Protein AF-A0A1F5L1A7-F1 (afdb_monomer_lite)

pLDDT: mean 84.88, std 7.76, range [47.72, 94.19]

Secondary structure (DSSP, 8-state):
--HHHHHHHHHHHHHHHHSTHHHHHHTS-TTTHHHHHHHHHHHHHHHHHHHHHHHHHHHHHHHHHHHTTS---GGGGGGGSHHHHHHHHHHHTT----HHHHHHHHHHHHHHHHHHHHHHHHHH-

Organism: Penicillium arizonense (NCBI:txid1835702)

Structure (mmCIF, N/CA/C/O backbone):
data_AF-A0A1F5L1A7-F1
#
_entry.id   AF-A0A1F5L1A7-F1
#
loop_
_atom_site.group_PDB
_atom_site.id
_atom_site.type_symbol
_atom_site.label_atom_id
_atom_site.label_alt_id
_atom_site.label_comp_id
_atom_site.label_asym_id
_atom_site.label_entity_id
_atom_site.label_seq_id
_atom_site.pdbx_PDB_ins_code
_atom_site.Cartn_x
_atom_site.Cartn_y
_atom_site.Cartn_z
_atom_site.occupancy
_atom_site.B_iso_or_equiv
_atom_site.auth_seq_id
_atom_site.auth_comp_id
_atom_site.auth_asym_id
_atom_site.auth_atom_id
_atom_site.pdbx_PDB_model_num
ATOM 1 N N . MET A 1 1 ? 9.940 8.010 12.421 1.00 54.47 1 MET A N 1
ATOM 2 C CA . MET A 1 1 ? 10.641 7.885 11.127 1.00 54.47 1 MET A CA 1
ATOM 3 C C . MET A 1 1 ? 11.116 9.277 10.738 1.00 54.47 1 MET A C 1
ATOM 5 O O . MET A 1 1 ? 10.286 10.165 10.615 1.00 54.47 1 MET A O 1
ATOM 9 N N . THR A 1 2 ? 12.425 9.519 10.698 1.00 72.69 2 THR A N 1
ATOM 10 C CA . THR A 1 2 ? 12.991 10.865 10.492 1.00 72.69 2 THR A CA 1
ATOM 11 C C . THR A 1 2 ? 12.812 11.287 9.032 1.00 72.69 2 THR A C 1
ATOM 13 O O . THR A 1 2 ? 13.018 10.459 8.145 1.00 72.69 2 THR A O 1
ATOM 16 N N . ALA A 1 3 ? 12.462 12.552 8.772 1.00 75.62 3 ALA A N 1
ATOM 17 C CA . ALA A 1 3 ? 12.205 13.082 7.423 1.00 75.62 3 ALA A CA 1
ATOM 18 C C . ALA A 1 3 ? 13.303 12.714 6.401 1.00 75.62 3 ALA A C 1
ATOM 20 O O . ALA A 1 3 ? 13.014 12.411 5.247 1.00 75.62 3 ALA A O 1
ATOM 21 N N . SER A 1 4 ? 14.561 12.628 6.840 1.00 83.06 4 SER A N 1
ATOM 22 C CA . SER A 1 4 ? 15.709 12.242 6.013 1.00 83.06 4 SER A CA 1
ATOM 23 C C . SER A 1 4 ? 15.573 10.863 5.350 1.00 83.06 4 SER A C 1
ATOM 25 O O . SER A 1 4 ? 15.978 10.699 4.203 1.00 83.06 4 SER A O 1
ATOM 27 N N . PHE A 1 5 ? 14.985 9.872 6.030 1.00 81.81 5 PHE A N 1
ATOM 28 C CA . PHE A 1 5 ? 14.794 8.534 5.456 1.00 81.81 5 PHE A CA 1
ATOM 29 C C . PHE A 1 5 ? 13.755 8.546 4.327 1.00 81.81 5 PHE A C 1
ATOM 31 O O . PHE A 1 5 ? 13.966 7.933 3.283 1.00 81.81 5 PHE A O 1
ATOM 38 N N . GLN A 1 6 ? 12.669 9.306 4.500 1.00 81.50 6 GLN A N 1
ATOM 39 C CA . GLN A 1 6 ? 11.639 9.470 3.469 1.00 81.50 6 GLN A CA 1
ATOM 40 C C . GLN A 1 6 ? 12.191 10.175 2.226 1.00 81.50 6 GLN A C 1
ATOM 42 O O . GLN A 1 6 ? 11.828 9.807 1.113 1.00 81.50 6 GLN A O 1
ATOM 47 N N . VAL A 1 7 ? 13.104 11.139 2.397 1.00 85.62 7 VAL A N 1
ATOM 48 C CA . VAL A 1 7 ? 13.776 11.803 1.267 1.00 85.62 7 VAL A CA 1
ATOM 49 C C . VAL A 1 7 ? 14.629 10.811 0.474 1.00 85.62 7 VAL A C 1
ATOM 51 O O . VAL A 1 7 ? 14.537 10.779 -0.751 1.00 85.62 7 VAL A O 1
ATOM 54 N N . ILE A 1 8 ? 15.423 9.973 1.149 1.00 85.44 8 ILE A N 1
ATOM 55 C CA . ILE A 1 8 ? 16.251 8.957 0.478 1.00 85.44 8 ILE A CA 1
ATOM 56 C C . ILE A 1 8 ? 15.369 7.968 -0.294 1.00 85.44 8 ILE A C 1
ATOM 58 O O . ILE A 1 8 ? 15.622 7.719 -1.475 1.00 85.44 8 ILE A O 1
ATOM 62 N N . ALA A 1 9 ? 14.309 7.459 0.341 1.00 80.88 9 ALA A N 1
ATOM 63 C CA . ALA A 1 9 ? 13.349 6.569 -0.309 1.00 80.88 9 ALA A CA 1
ATOM 64 C C . ALA A 1 9 ? 12.677 7.244 -1.519 1.00 80.88 9 ALA A C 1
ATOM 66 O O . ALA A 1 9 ? 12.620 6.660 -2.599 1.00 80.88 9 ALA A O 1
ATOM 67 N N . GLY A 1 10 ? 12.252 8.504 -1.381 1.00 80.88 10 GLY A N 1
ATOM 68 C CA . GLY A 1 10 ? 11.638 9.275 -2.463 1.00 80.88 10 GLY A CA 1
ATOM 69 C C . GLY A 1 10 ? 12.564 9.485 -3.664 1.00 80.88 10 GLY A C 1
ATOM 70 O O . GLY A 1 10 ? 12.121 9.363 -4.805 1.00 80.88 10 GLY A O 1
ATOM 71 N N . ILE A 1 11 ? 13.859 9.734 -3.433 1.00 84.62 11 ILE A N 1
ATOM 72 C CA . ILE A 1 11 ? 14.855 9.844 -4.512 1.00 84.62 11 ILE A CA 1
ATOM 73 C C . ILE A 1 11 ? 15.018 8.507 -5.247 1.00 84.62 11 ILE A C 1
ATOM 75 O O . ILE A 1 11 ? 15.086 8.498 -6.477 1.00 84.62 11 ILE A O 1
ATOM 79 N N . GLY A 1 12 ? 15.091 7.393 -4.513 1.00 80.62 12 GLY A N 1
ATOM 80 C CA . GLY A 1 12 ? 15.211 6.053 -5.095 1.00 80.62 12 GLY A CA 1
ATOM 81 C C . GLY A 1 12 ? 14.005 5.706 -5.966 1.00 80.62 12 GLY A C 1
ATOM 82 O O . GLY A 1 12 ? 14.156 5.472 -7.166 1.00 80.62 12 GLY A O 1
ATOM 83 N N . ILE A 1 13 ? 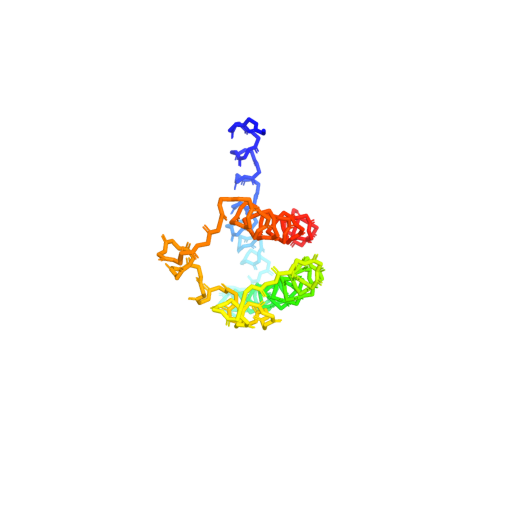12.807 5.787 -5.385 1.00 81.00 13 ILE A N 1
ATOM 84 C CA . ILE A 1 13 ? 11.541 5.469 -6.060 1.00 81.00 13 ILE A CA 1
ATOM 85 C C . ILE A 1 13 ? 11.323 6.388 -7.269 1.00 81.00 13 ILE A C 1
ATOM 87 O O . ILE A 1 13 ? 10.990 5.919 -8.355 1.00 81.00 13 ILE A O 1
ATOM 91 N N . GLY A 1 14 ? 11.578 7.695 -7.138 1.00 78.62 14 GLY A N 1
ATOM 92 C CA . GLY A 1 14 ? 11.414 8.644 -8.243 1.00 78.62 14 GLY A CA 1
ATOM 93 C C . GLY A 1 14 ? 12.321 8.343 -9.441 1.00 78.62 14 GLY A C 1
ATOM 94 O O . GLY A 1 14 ? 11.916 8.508 -10.593 1.00 78.62 14 GLY A O 1
ATOM 95 N N . LYS A 1 15 ? 13.536 7.833 -9.205 1.00 81.81 15 LYS A N 1
ATOM 96 C CA . LYS A 1 15 ? 14.468 7.469 -10.283 1.00 81.81 15 LYS A CA 1
ATOM 97 C C . LYS A 1 15 ? 14.038 6.233 -11.073 1.00 81.81 15 LYS A C 1
ATOM 99 O O . LYS A 1 15 ? 14.347 6.172 -12.263 1.00 81.81 15 LYS A O 1
ATOM 104 N N . ILE A 1 16 ? 13.276 5.313 -10.476 1.00 80.75 16 ILE A N 1
ATOM 105 C CA . ILE A 1 16 ? 12.691 4.155 -11.182 1.00 80.75 16 ILE A CA 1
ATOM 106 C C . ILE A 1 16 ? 11.788 4.615 -12.340 1.00 80.75 16 ILE A C 1
ATOM 108 O O . ILE A 1 16 ? 11.584 3.889 -13.303 1.00 80.75 16 ILE A O 1
ATOM 112 N N . PHE A 1 17 ? 11.267 5.842 -12.292 1.00 76.38 17 PHE A N 1
ATOM 113 C CA . PHE A 1 17 ? 10.316 6.345 -13.279 1.00 76.38 17 PHE A CA 1
ATOM 114 C C . PHE A 1 17 ? 11.034 7.042 -14.442 1.00 76.38 17 PHE A C 1
ATOM 116 O O . PHE A 1 17 ? 10.611 6.919 -15.589 1.00 76.38 17 PHE A O 1
ATOM 123 N N . SER A 1 18 ? 12.133 7.741 -14.152 1.00 82.00 18 SER A N 1
ATOM 124 C CA . SER A 1 18 ? 12.830 8.586 -15.129 1.00 82.00 18 SER A CA 1
ATOM 125 C C . SER A 1 18 ? 14.031 7.916 -15.797 1.00 82.00 18 SER A C 1
ATOM 127 O O . SER A 1 18 ? 14.407 8.321 -16.893 1.00 82.00 18 SER A O 1
ATOM 129 N N . LEU A 1 19 ? 14.658 6.917 -15.161 1.00 87.88 19 LEU A N 1
ATOM 130 C CA . LEU A 1 19 ? 15.867 6.275 -15.695 1.00 87.88 19 LEU A CA 1
ATOM 131 C C . LEU A 1 19 ? 15.606 5.201 -16.762 1.00 87.88 19 LEU A C 1
ATOM 133 O O . LEU A 1 19 ? 16.320 5.232 -17.762 1.00 87.88 19 LEU A O 1
ATOM 137 N N . PRO A 1 20 ? 14.625 4.283 -16.628 1.00 88.06 20 PRO A N 1
ATOM 138 C CA . PRO A 1 20 ? 14.416 3.204 -17.601 1.00 88.06 20 PRO A CA 1
ATOM 139 C C . PRO A 1 20 ? 14.165 3.634 -19.057 1.00 88.06 20 PRO A C 1
ATOM 141 O O . PRO A 1 20 ? 14.621 2.920 -19.953 1.00 88.06 20 PRO A O 1
ATOM 144 N N . PRO A 1 21 ? 13.515 4.785 -19.341 1.00 88.94 21 PRO A N 1
ATOM 145 C CA . PRO A 1 21 ? 13.367 5.296 -20.704 1.00 88.94 21 PRO A CA 1
ATOM 146 C C . PRO A 1 21 ? 14.682 5.439 -21.476 1.00 88.94 21 PRO A C 1
ATOM 148 O O . PRO A 1 21 ? 14.692 5.258 -22.691 1.00 88.94 21 PRO A O 1
ATOM 151 N N . ILE A 1 22 ? 15.788 5.762 -20.798 1.00 90.31 22 ILE A N 1
ATOM 152 C CA . ILE A 1 22 ? 17.086 6.030 -21.434 1.00 90.31 22 ILE A CA 1
ATOM 153 C C . ILE A 1 22 ? 17.680 4.758 -22.069 1.00 90.31 22 ILE A C 1
ATOM 155 O O . ILE A 1 22 ? 17.889 4.757 -23.282 1.00 90.31 22 ILE A O 1
ATOM 159 N N . PRO A 1 23 ? 17.937 3.662 -21.322 1.00 90.50 23 PRO A N 1
ATOM 160 C CA . PRO A 1 23 ? 18.470 2.438 -21.907 1.00 90.50 23 PRO A CA 1
ATOM 161 C C . PRO A 1 23 ? 17.497 1.773 -22.886 1.00 90.50 23 PRO A C 1
ATOM 163 O O . PRO A 1 23 ? 17.963 1.164 -23.840 1.00 90.50 23 PRO A O 1
ATOM 166 N N . MET A 1 24 ? 16.176 1.911 -22.704 1.00 90.00 24 MET A N 1
ATOM 167 C CA . MET A 1 24 ? 15.197 1.350 -23.648 1.00 90.00 24 MET A CA 1
ATOM 168 C C . MET A 1 24 ? 15.260 2.022 -25.022 1.00 90.00 24 MET A C 1
ATOM 170 O O . MET A 1 24 ? 15.217 1.351 -26.050 1.00 90.00 24 MET A O 1
ATOM 174 N N . GLN A 1 25 ? 15.376 3.351 -25.053 1.00 89.62 25 GLN A N 1
ATOM 175 C CA . GLN A 1 25 ? 15.547 4.077 -26.312 1.00 89.62 25 GLN A CA 1
ATOM 176 C C . GLN A 1 25 ? 16.933 3.821 -26.917 1.00 89.62 25 GLN A C 1
ATOM 178 O O . GLN A 1 25 ? 17.066 3.741 -28.133 1.00 89.62 25 GLN A O 1
ATOM 183 N N . ALA A 1 26 ? 17.964 3.649 -26.083 1.00 91.56 26 ALA A N 1
ATOM 184 C CA . ALA A 1 26 ? 19.323 3.370 -26.547 1.00 91.56 26 ALA A CA 1
ATOM 185 C C . ALA A 1 26 ? 19.500 1.959 -27.140 1.00 91.56 26 ALA A C 1
ATOM 187 O O . ALA A 1 26 ? 20.397 1.756 -27.955 1.00 91.56 26 ALA A O 1
ATOM 188 N N . SER A 1 27 ? 18.679 0.984 -26.738 1.00 91.19 27 SER A N 1
ATOM 189 C CA . SER A 1 27 ? 18.742 -0.398 -27.234 1.00 91.19 27 SER A CA 1
ATOM 190 C C . SER A 1 27 ? 17.882 -0.658 -28.475 1.00 91.19 27 SER A C 1
ATOM 192 O O . SER A 1 27 ? 17.859 -1.787 -28.967 1.00 91.19 27 SER A O 1
ATOM 194 N N . THR A 1 28 ? 17.171 0.353 -28.977 1.00 93.31 28 THR A N 1
ATOM 195 C CA . THR A 1 28 ? 16.205 0.223 -30.075 1.00 93.31 28 THR A CA 1
ATOM 196 C C . THR A 1 28 ? 16.573 1.118 -31.254 1.00 93.31 28 THR A C 1
ATOM 198 O O . THR A 1 28 ? 17.207 2.162 -31.094 1.00 93.31 28 THR A O 1
ATOM 201 N N . ALA A 1 29 ? 16.212 0.685 -32.467 1.00 93.44 29 ALA A N 1
ATOM 202 C CA . ALA A 1 29 ? 16.389 1.495 -33.668 1.00 93.44 29 ALA A CA 1
ATOM 203 C C . ALA A 1 29 ? 15.561 2.785 -33.556 1.00 93.44 29 ALA A C 1
ATOM 205 O O . ALA A 1 29 ? 14.488 2.769 -32.956 1.00 93.44 29 ALA A O 1
ATOM 206 N N . SER A 1 30 ? 16.037 3.884 -34.153 1.00 90.38 30 SER A N 1
ATOM 207 C CA . SER A 1 30 ? 15.390 5.208 -34.079 1.00 90.38 30 SER A CA 1
ATOM 208 C C . SER A 1 30 ? 13.900 5.169 -34.408 1.00 90.38 30 SER A C 1
ATOM 210 O O . SER A 1 30 ? 13.102 5.827 -33.746 1.00 90.38 30 SER A O 1
ATOM 212 N N . ASP A 1 31 ? 13.533 4.354 -35.393 1.00 94.00 31 ASP A N 1
ATOM 213 C CA . ASP A 1 31 ? 12.171 4.271 -35.916 1.00 94.00 31 ASP A CA 1
ATOM 214 C C . ASP A 1 31 ? 11.246 3.466 -34.979 1.00 94.00 31 ASP A C 1
ATOM 216 O O . ASP A 1 31 ? 10.036 3.688 -34.959 1.00 94.00 31 ASP A O 1
ATOM 220 N N . ASP A 1 32 ? 11.819 2.603 -34.130 1.00 93.50 32 ASP A N 1
ATOM 221 C CA . ASP A 1 32 ? 11.101 1.731 -33.192 1.00 93.50 32 ASP A CA 1
ATOM 222 C C . ASP A 1 32 ? 11.068 2.274 -31.752 1.00 93.50 32 ASP A C 1
ATOM 224 O O . ASP A 1 32 ? 10.373 1.722 -30.892 1.00 93.50 32 ASP A O 1
ATOM 228 N N . GLN A 1 33 ? 11.777 3.371 -31.459 1.00 91.75 33 GLN A N 1
ATOM 229 C CA . GLN A 1 33 ? 11.843 3.952 -30.109 1.00 91.75 33 GLN A CA 1
ATOM 230 C C . GLN A 1 33 ? 10.456 4.302 -29.557 1.00 91.75 33 GLN A C 1
ATOM 232 O O . GLN A 1 33 ? 10.174 4.065 -28.381 1.00 91.75 33 GLN A O 1
ATOM 237 N N . GLY A 1 34 ? 9.562 4.817 -30.409 1.00 92.00 34 GLY A N 1
ATOM 238 C CA . GLY A 1 34 ? 8.184 5.126 -30.026 1.00 92.00 34 GLY A CA 1
ATOM 239 C C . GLY A 1 34 ? 7.400 3.882 -29.595 1.00 92.00 34 GLY A C 1
ATOM 240 O O . GLY A 1 34 ? 6.718 3.906 -28.568 1.00 92.00 34 GLY A O 1
ATOM 241 N N . LEU A 1 35 ? 7.546 2.775 -30.330 1.00 94.00 35 LEU A N 1
ATOM 242 C CA . LEU A 1 35 ? 6.911 1.499 -29.998 1.00 94.00 35 LEU A CA 1
ATOM 243 C C . LEU A 1 35 ? 7.473 0.926 -28.691 1.00 94.00 35 LEU A C 1
ATOM 245 O O . LEU A 1 35 ? 6.709 0.537 -27.807 1.00 94.00 35 LEU A O 1
ATOM 249 N N . ALA A 1 36 ? 8.797 0.928 -28.536 1.00 92.62 36 ALA A N 1
ATOM 250 C CA . ALA A 1 36 ? 9.469 0.434 -2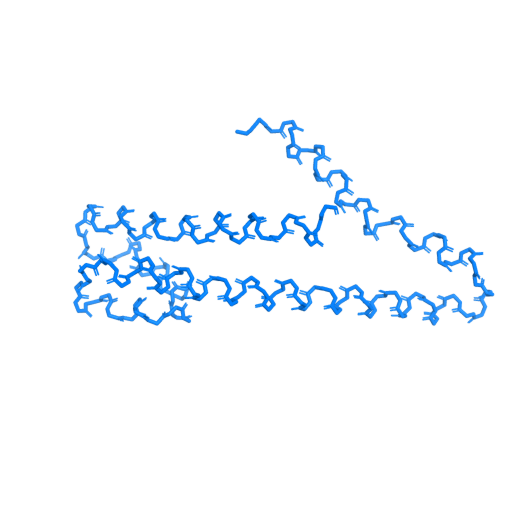7.337 1.00 92.62 36 ALA A CA 1
ATOM 251 C C . ALA A 1 36 ? 9.064 1.216 -26.077 1.00 92.62 36 ALA A C 1
ATOM 253 O O . ALA A 1 36 ? 8.772 0.627 -25.031 1.00 92.62 36 ALA A O 1
ATOM 254 N N . MET A 1 37 ? 8.967 2.543 -26.187 1.00 93.88 37 MET A N 1
ATOM 255 C CA . MET A 1 37 ? 8.474 3.398 -25.109 1.00 93.88 37 MET A CA 1
ATOM 256 C C . MET A 1 37 ? 6.997 3.144 -24.797 1.00 93.88 37 MET A C 1
ATOM 258 O O . MET A 1 37 ? 6.630 3.073 -23.623 1.00 93.88 37 MET A O 1
ATOM 262 N N . GLY A 1 38 ? 6.158 2.944 -25.816 1.00 92.75 38 GLY A N 1
ATOM 263 C CA . GLY A 1 38 ? 4.754 2.573 -25.631 1.00 92.75 38 GLY A CA 1
ATOM 264 C C . GLY A 1 38 ? 4.593 1.264 -24.851 1.00 92.75 38 GLY A C 1
ATOM 265 O O . GLY A 1 38 ? 3.820 1.206 -23.892 1.00 92.75 38 GLY A O 1
ATOM 266 N N . ILE A 1 39 ? 5.381 0.241 -25.193 1.00 93.94 39 ILE A N 1
ATOM 267 C CA . ILE A 1 39 ? 5.394 -1.049 -24.486 1.00 93.94 39 ILE A CA 1
ATOM 268 C C . ILE A 1 39 ? 5.848 -0.871 -23.030 1.00 93.94 39 ILE A C 1
ATOM 270 O O . ILE A 1 39 ? 5.208 -1.400 -22.119 1.00 93.94 39 ILE A O 1
ATOM 274 N N . MET A 1 40 ? 6.903 -0.087 -22.779 1.00 92.00 40 MET A N 1
ATOM 275 C CA . MET A 1 40 ? 7.350 0.207 -21.412 1.00 92.00 40 MET A CA 1
ATOM 276 C C . MET A 1 40 ? 6.240 0.857 -20.574 1.00 92.00 40 MET A C 1
ATOM 278 O O . MET A 1 40 ? 5.996 0.445 -19.437 1.00 92.00 40 MET A O 1
ATOM 282 N N . VAL A 1 41 ? 5.556 1.865 -21.124 1.00 91.75 41 VAL A N 1
ATOM 283 C CA . VAL A 1 41 ? 4.453 2.547 -20.430 1.00 91.75 41 VAL A CA 1
ATOM 284 C C . VAL A 1 41 ? 3.293 1.584 -20.169 1.00 91.75 41 VAL A C 1
ATOM 286 O O . VAL A 1 41 ? 2.717 1.622 -19.081 1.00 91.75 41 VAL A O 1
ATOM 289 N N . ALA A 1 42 ? 2.987 0.680 -21.102 1.00 94.19 42 ALA A N 1
ATOM 290 C CA . ALA A 1 42 ? 1.958 -0.338 -20.903 1.00 94.19 42 ALA A CA 1
ATOM 291 C C . ALA A 1 42 ? 2.280 -1.259 -19.711 1.00 94.19 42 ALA A C 1
ATOM 293 O O . ALA A 1 42 ? 1.442 -1.423 -18.823 1.00 94.19 42 ALA A O 1
ATOM 294 N N . PHE A 1 43 ? 3.507 -1.789 -19.623 1.00 91.81 43 PHE A N 1
ATOM 295 C CA . PHE A 1 43 ? 3.933 -2.615 -18.480 1.00 91.81 43 PHE A CA 1
ATOM 296 C C . PHE A 1 43 ? 3.898 -1.855 -17.155 1.00 91.81 43 PHE A C 1
ATOM 298 O O . PHE A 1 43 ? 3.514 -2.399 -16.120 1.00 91.81 43 PHE A O 1
ATOM 305 N N . ARG A 1 44 ? 4.261 -0.576 -17.185 1.00 88.56 44 ARG A N 1
ATOM 306 C CA . ARG A 1 44 ? 4.208 0.298 -16.017 1.00 88.56 44 ARG A CA 1
ATOM 307 C C . ARG A 1 44 ? 2.778 0.505 -15.510 1.00 88.56 44 ARG A C 1
ATOM 309 O O . ARG A 1 44 ? 2.544 0.414 -14.307 1.00 88.56 44 ARG A O 1
ATOM 316 N N . LEU A 1 45 ? 1.825 0.771 -16.404 1.00 92.38 45 LEU A N 1
ATOM 317 C CA . LEU A 1 45 ? 0.409 0.899 -16.041 1.00 92.38 45 LEU A CA 1
ATOM 318 C C . LEU A 1 45 ? -0.169 -0.431 -15.549 1.00 92.38 45 LEU A C 1
ATOM 320 O O . LEU A 1 45 ? -0.949 -0.446 -14.601 1.00 92.38 45 LEU A O 1
ATOM 324 N N . PHE A 1 46 ? 0.258 -1.546 -16.140 1.00 93.56 46 PHE A N 1
ATOM 325 C CA . PHE A 1 46 ? -0.117 -2.879 -15.680 1.00 93.56 46 PHE A CA 1
ATOM 326 C C . PHE A 1 46 ? 0.363 -3.153 -14.246 1.00 93.56 46 PHE A C 1
ATOM 328 O O . PHE A 1 46 ? -0.424 -3.588 -13.408 1.00 93.56 46 PHE A O 1
ATOM 335 N N . GLY A 1 47 ? 1.615 -2.816 -13.921 1.00 89.75 47 GLY A N 1
ATOM 336 C CA . GLY A 1 47 ? 2.121 -2.892 -12.547 1.00 89.75 47 GLY A CA 1
ATOM 337 C C . GLY A 1 47 ? 1.337 -2.002 -11.575 1.00 89.75 47 GLY A C 1
ATOM 338 O O . GLY A 1 47 ? 0.999 -2.441 -10.477 1.00 89.75 47 GLY A O 1
ATOM 339 N N . ALA A 1 48 ? 0.973 -0.784 -11.992 1.00 89.50 48 ALA A N 1
ATOM 340 C CA . ALA A 1 48 ? 0.139 0.111 -11.186 1.00 89.50 48 ALA A CA 1
ATOM 341 C C . ALA A 1 48 ? -1.258 -0.475 -10.912 1.00 89.50 48 ALA A C 1
ATOM 343 O O . ALA A 1 48 ? -1.763 -0.358 -9.796 1.00 89.50 48 ALA A O 1
ATOM 344 N N . LEU A 1 49 ? -1.859 -1.149 -11.898 1.00 93.31 49 LEU A N 1
ATOM 345 C CA . LEU A 1 49 ? -3.134 -1.847 -11.731 1.00 93.31 49 LEU A CA 1
ATOM 346 C C . LEU A 1 49 ? -3.026 -3.002 -10.727 1.00 93.31 49 LEU A C 1
ATOM 348 O O . LEU A 1 49 ? -3.907 -3.149 -9.883 1.00 93.31 49 LEU A O 1
ATOM 352 N N . ILE A 1 50 ? -1.945 -3.789 -10.781 1.00 92.25 50 ILE A N 1
ATOM 353 C CA . ILE A 1 50 ? -1.692 -4.856 -9.799 1.00 92.25 50 ILE A CA 1
ATOM 354 C C . ILE A 1 50 ? -1.577 -4.263 -8.393 1.00 92.25 50 ILE A C 1
ATOM 356 O O . ILE A 1 50 ? -2.256 -4.728 -7.480 1.00 92.25 50 ILE A O 1
ATOM 360 N N . GLY A 1 51 ? -0.768 -3.212 -8.220 1.00 89.81 51 GLY A N 1
ATOM 361 C CA . GLY A 1 51 ? -0.606 -2.544 -6.926 1.00 89.81 51 GLY A CA 1
ATOM 362 C C . GLY A 1 51 ? -1.926 -1.997 -6.375 1.00 89.81 51 GLY A C 1
ATOM 363 O O . GLY A 1 51 ? -2.213 -2.159 -5.190 1.00 89.81 51 GLY A O 1
ATOM 364 N N . LEU A 1 52 ? -2.767 -1.420 -7.239 1.00 91.50 52 LEU A N 1
ATOM 365 C CA . LEU A 1 52 ? -4.104 -0.959 -6.865 1.00 91.50 52 LEU A CA 1
ATOM 366 C C . LEU A 1 52 ? -5.012 -2.117 -6.429 1.00 91.50 52 LEU A C 1
ATOM 368 O O . LEU A 1 52 ? -5.683 -2.008 -5.405 1.00 91.50 52 LEU A O 1
ATOM 372 N N . ALA A 1 53 ? -5.030 -3.220 -7.179 1.00 92.44 53 ALA A N 1
ATOM 373 C CA . ALA A 1 53 ? -5.859 -4.381 -6.864 1.00 92.44 53 ALA A CA 1
ATOM 374 C C . ALA A 1 53 ? -5.460 -5.027 -5.528 1.00 92.44 53 ALA A C 1
ATOM 376 O O . ALA A 1 53 ? -6.331 -5.345 -4.714 1.00 92.44 53 ALA A O 1
ATOM 377 N N . VAL A 1 54 ? -4.153 -5.169 -5.277 1.00 91.69 54 VAL A N 1
ATOM 378 C CA . VAL A 1 54 ? -3.625 -5.651 -3.992 1.00 91.69 54 VAL A CA 1
ATOM 379 C C . VAL A 1 54 ? -4.029 -4.692 -2.874 1.00 91.69 54 VAL A C 1
ATOM 381 O O . VAL A 1 54 ? -4.691 -5.115 -1.933 1.00 91.69 54 VAL A O 1
ATOM 384 N N . GLY A 1 55 ? -3.748 -3.392 -3.017 1.00 90.44 55 GLY A N 1
ATOM 385 C CA . GLY A 1 55 ? -4.085 -2.388 -2.005 1.00 90.44 55 GLY A CA 1
ATOM 386 C C . GLY A 1 55 ? -5.578 -2.345 -1.657 1.00 90.44 55 GLY A C 1
ATOM 387 O O . GLY A 1 55 ? -5.927 -2.309 -0.479 1.00 90.44 55 GLY A O 1
ATOM 388 N N . ALA A 1 56 ? -6.466 -2.415 -2.654 1.00 90.44 56 ALA A N 1
ATOM 389 C CA . ALA A 1 56 ? -7.915 -2.440 -2.440 1.00 90.44 56 ALA A CA 1
ATOM 390 C C . ALA A 1 56 ? -8.389 -3.722 -1.732 1.00 90.44 56 ALA A C 1
ATOM 392 O O . ALA A 1 56 ? -9.238 -3.671 -0.836 1.00 90.44 56 ALA A O 1
ATOM 393 N N . THR A 1 57 ? -7.821 -4.873 -2.102 1.00 91.50 57 THR A N 1
ATOM 394 C CA . THR A 1 57 ? -8.154 -6.169 -1.489 1.00 91.50 57 THR A CA 1
ATOM 395 C C . THR A 1 57 ? -7.692 -6.225 -0.035 1.00 91.50 57 THR A C 1
ATOM 397 O O . THR A 1 57 ? -8.449 -6.644 0.847 1.00 91.50 57 THR A O 1
ATOM 400 N N . THR A 1 58 ? -6.472 -5.758 0.231 1.00 91.50 58 THR A N 1
ATOM 401 C CA . THR A 1 58 ? -5.895 -5.674 1.575 1.00 91.50 58 THR A CA 1
ATOM 402 C C . THR A 1 58 ? -6.667 -4.698 2.440 1.00 91.50 58 THR A C 1
ATOM 404 O O . THR A 1 58 ? -7.010 -5.045 3.570 1.00 91.50 58 THR A O 1
ATOM 407 N N . PHE A 1 59 ? -7.015 -3.522 1.903 1.00 91.19 59 PHE A N 1
ATOM 408 C CA . PHE A 1 59 ? -7.867 -2.568 2.604 1.00 91.19 59 PHE A CA 1
ATOM 409 C C . PHE A 1 59 ? -9.162 -3.239 3.060 1.00 91.19 59 PHE A C 1
ATOM 411 O O . PHE A 1 59 ? -9.454 -3.277 4.252 1.00 91.19 59 PHE A O 1
ATOM 418 N N . SER A 1 60 ? -9.886 -3.845 2.119 1.00 90.62 60 SER A N 1
ATOM 419 C CA . SER A 1 60 ? -11.192 -4.446 2.391 1.00 90.62 60 SER A CA 1
ATOM 420 C C . SER A 1 60 ? -11.102 -5.580 3.416 1.00 90.62 60 SER A C 1
ATOM 422 O O . SER A 1 60 ? -11.907 -5.654 4.342 1.00 90.62 60 SER A O 1
ATOM 424 N N . SER A 1 61 ? -10.084 -6.436 3.297 1.00 90.94 61 SER A N 1
ATOM 425 C CA . SER A 1 61 ? -9.910 -7.606 4.165 1.00 90.94 61 SER A CA 1
ATOM 426 C C . SER A 1 61 ? -9.503 -7.231 5.591 1.00 90.94 61 SER A C 1
ATOM 428 O O . SER A 1 61 ? -10.047 -7.765 6.562 1.00 90.94 61 SER A O 1
ATOM 430 N N . ILE A 1 62 ? -8.535 -6.322 5.738 1.00 91.19 62 ILE A N 1
ATOM 431 C CA . ILE A 1 62 ? -8.018 -5.915 7.050 1.00 91.19 62 ILE A CA 1
ATOM 432 C C . ILE A 1 62 ? -9.019 -5.007 7.760 1.00 91.19 62 ILE A C 1
ATOM 434 O O . ILE A 1 62 ? -9.275 -5.215 8.948 1.00 91.19 62 ILE A O 1
ATOM 438 N N . PHE A 1 63 ? -9.642 -4.073 7.040 1.00 89.12 63 PHE A N 1
ATOM 439 C CA . PHE A 1 63 ? -10.647 -3.183 7.611 1.00 89.12 63 PHE A CA 1
ATOM 440 C C . PHE A 1 63 ? -11.860 -3.964 8.128 1.00 89.12 63 PHE A C 1
ATOM 442 O O . PHE A 1 63 ? -12.203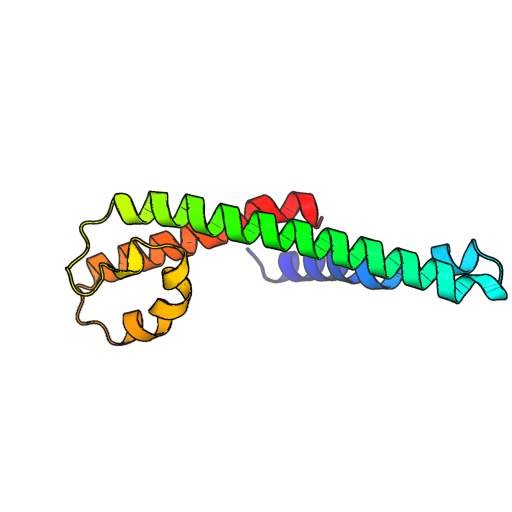 -3.827 9.302 1.00 89.12 63 PHE A O 1
ATOM 449 N N . ALA A 1 64 ? -12.427 -4.875 7.322 1.00 88.56 64 ALA A N 1
ATOM 450 C CA . ALA A 1 64 ? -13.523 -5.750 7.758 1.00 88.56 64 ALA A CA 1
ATOM 451 C C . ALA A 1 64 ? -13.164 -6.535 9.028 1.00 88.56 64 ALA A C 1
ATOM 453 O O . ALA A 1 64 ? -13.953 -6.644 9.967 1.00 88.56 64 ALA A O 1
ATOM 454 N N . LYS A 1 65 ? -11.938 -7.072 9.084 1.00 89.31 65 LYS A N 1
ATOM 455 C CA . LYS A 1 65 ? -11.453 -7.834 10.240 1.00 89.31 65 LYS A CA 1
ATOM 456 C C . LYS A 1 65 ? -11.335 -6.973 11.500 1.00 89.31 65 LYS A C 1
ATOM 458 O O . LYS A 1 65 ? -11.601 -7.476 12.590 1.00 89.31 65 LYS A O 1
ATOM 463 N N . ARG A 1 66 ? -10.911 -5.712 11.373 1.00 87.19 66 ARG A N 1
ATOM 464 C CA . ARG A 1 66 ? -10.772 -4.780 12.503 1.00 87.19 66 ARG A CA 1
ATOM 465 C C . ARG A 1 66 ? -12.126 -4.261 12.990 1.00 87.19 66 ARG A C 1
ATOM 467 O O . ARG A 1 66 ? -12.344 -4.220 14.196 1.00 87.19 66 ARG A O 1
ATOM 474 N N . ILE A 1 67 ? -13.037 -3.945 12.073 1.00 85.69 67 ILE A N 1
ATOM 475 C CA . ILE A 1 67 ? -14.369 -3.415 12.387 1.00 85.69 67 ILE A CA 1
ATOM 476 C C . ILE A 1 67 ? -15.300 -4.463 13.001 1.00 85.69 67 ILE A C 1
ATOM 478 O O . ILE A 1 67 ? -15.995 -4.142 13.960 1.00 85.69 67 ILE A O 1
ATOM 482 N N . ASN A 1 68 ? -15.244 -5.727 12.566 1.00 83.31 68 ASN A N 1
ATOM 483 C CA . ASN A 1 68 ? -16.043 -6.809 13.165 1.00 83.31 68 ASN A CA 1
ATOM 484 C C . ASN A 1 68 ? -15.783 -7.029 14.671 1.00 83.31 68 ASN A C 1
ATOM 486 O O . ASN A 1 68 ? -16.584 -7.667 15.350 1.00 83.31 68 ASN A O 1
ATOM 490 N N . GLY A 1 69 ? -14.659 -6.540 15.203 1.00 75.12 69 GLY A N 1
ATOM 491 C CA . GLY A 1 69 ? -14.345 -6.604 16.633 1.00 75.12 69 GLY A CA 1
ATOM 492 C C . GLY A 1 69 ? -14.936 -5.463 17.468 1.00 75.12 69 GLY A C 1
ATOM 493 O O . GLY A 1 69 ? -14.801 -5.487 18.691 1.00 75.12 69 GLY A O 1
ATOM 494 N N . ILE A 1 70 ? -15.559 -4.463 16.839 1.00 82.75 70 ILE A N 1
ATOM 495 C CA . ILE A 1 70 ? -16.047 -3.242 17.488 1.00 82.75 70 ILE A CA 1
ATOM 496 C C . ILE A 1 70 ? -17.577 -3.279 17.528 1.00 82.75 70 ILE A C 1
ATOM 498 O O . ILE A 1 70 ? -18.235 -3.485 16.514 1.00 82.75 70 ILE A O 1
ATOM 502 N N . ALA A 1 71 ? -18.165 -3.040 18.703 1.00 78.00 71 ALA A N 1
ATOM 503 C CA . ALA A 1 71 ? -19.611 -2.879 18.828 1.00 78.00 71 ALA A CA 1
ATOM 504 C C . ALA A 1 71 ? -20.040 -1.532 18.219 1.00 78.00 71 ALA A C 1
ATOM 506 O O . ALA A 1 71 ? -19.898 -0.476 18.848 1.00 78.00 71 ALA A O 1
ATOM 507 N N . LEU A 1 72 ? -20.532 -1.575 16.980 1.00 76.31 72 LEU A N 1
ATOM 508 C CA . LEU A 1 72 ? -20.956 -0.398 16.225 1.00 76.31 72 LEU A CA 1
ATOM 509 C C . LEU A 1 72 ? -22.398 -0.006 16.594 1.00 76.31 72 LEU A C 1
ATOM 511 O O . LEU A 1 72 ? -23.282 -0.864 16.647 1.00 76.31 72 LEU A O 1
ATOM 515 N N . PRO A 1 73 ? -22.677 1.287 16.835 1.00 75.44 73 PRO A N 1
ATOM 516 C CA . PRO A 1 73 ? -24.040 1.799 16.882 1.00 75.44 73 PRO A CA 1
ATOM 517 C C . PRO A 1 73 ? -24.726 1.649 15.517 1.00 75.4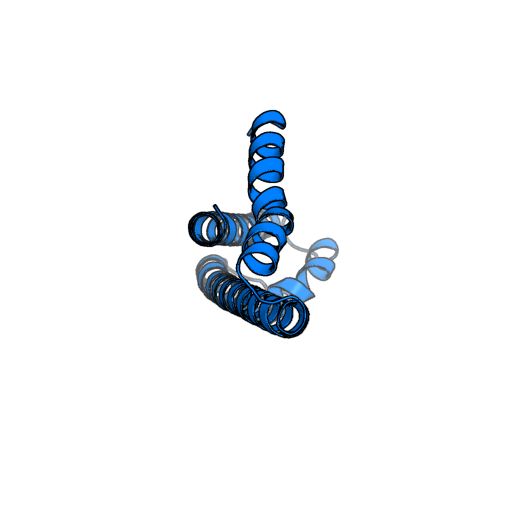4 73 PRO A C 1
ATOM 519 O O . PRO A 1 73 ? -24.067 1.678 14.481 1.00 75.44 73 PRO A O 1
ATOM 522 N N . ALA A 1 74 ? -26.061 1.608 15.493 1.00 75.06 74 ALA A N 1
ATOM 523 C CA . ALA A 1 74 ? -26.833 1.501 14.247 1.00 75.06 74 ALA A CA 1
ATOM 524 C C . ALA A 1 74 ? -26.551 2.638 13.240 1.00 75.06 74 ALA A C 1
ATOM 526 O O . ALA A 1 74 ? -26.675 2.439 12.035 1.00 75.06 74 ALA A O 1
ATOM 527 N N . SER A 1 75 ? -26.128 3.816 13.715 1.00 72.12 75 SER A N 1
ATOM 528 C CA . SER A 1 75 ? -25.697 4.940 12.869 1.00 72.12 75 SER A CA 1
ATOM 529 C C . SER A 1 75 ? -24.403 4.669 12.093 1.00 72.12 75 SER A C 1
ATOM 531 O O . SER A 1 75 ? -24.137 5.352 11.108 1.00 72.12 75 SER A O 1
ATOM 533 N N . LEU A 1 76 ? -23.615 3.677 12.518 1.00 74.19 76 LEU A N 1
ATOM 534 C CA . LEU A 1 76 ? -22.350 3.261 11.914 1.00 74.19 76 LEU A CA 1
ATOM 535 C C . LEU A 1 76 ? -22.437 1.887 11.232 1.00 74.19 76 LEU A C 1
ATOM 537 O O . LEU A 1 76 ? -21.408 1.338 10.853 1.00 74.19 76 LEU A O 1
ATOM 541 N N . ALA A 1 77 ? -23.638 1.335 11.035 1.00 75.94 77 ALA A N 1
ATOM 542 C CA . ALA A 1 77 ? -23.811 0.030 10.388 1.00 75.94 77 ALA A CA 1
ATOM 543 C C . ALA A 1 77 ? -23.233 -0.012 8.958 1.00 75.94 77 ALA A C 1
ATOM 545 O O . ALA A 1 77 ? -22.791 -1.056 8.498 1.00 75.94 77 ALA A O 1
ATOM 546 N N . LEU A 1 78 ? -23.166 1.137 8.273 1.00 77.69 78 LEU A N 1
ATOM 547 C CA . LEU A 1 78 ? -22.538 1.248 6.953 1.00 77.69 78 LEU A CA 1
ATOM 548 C C . LEU A 1 78 ? -21.022 0.984 6.973 1.00 77.69 78 LEU A C 1
ATOM 550 O O . LEU A 1 78 ? -20.482 0.609 5.941 1.00 77.69 78 LEU A O 1
ATOM 554 N N . LEU A 1 79 ? -20.335 1.124 8.118 1.00 78.31 79 LEU A N 1
ATOM 555 C CA . LEU A 1 79 ? -18.910 0.771 8.221 1.00 78.31 79 LEU A CA 1
ATOM 556 C C . LEU A 1 79 ? -18.663 -0.739 8.184 1.00 78.31 79 LEU A C 1
ATOM 558 O O . LEU A 1 79 ? -17.515 -1.140 8.004 1.00 78.31 79 LEU A O 1
ATOM 562 N N . GLU A 1 80 ? -19.689 -1.575 8.376 1.00 78.44 80 GLU A N 1
ATOM 563 C CA . GLU A 1 80 ? -19.532 -3.025 8.217 1.00 78.44 80 GLU A CA 1
ATOM 564 C C . GLU A 1 80 ? -19.165 -3.395 6.777 1.00 78.44 80 GLU A C 1
ATOM 566 O O . GLU A 1 80 ? -18.485 -4.400 6.566 1.00 78.44 80 GLU A O 1
ATOM 571 N N . ASP A 1 81 ? -19.561 -2.569 5.801 1.00 80.31 81 ASP A N 1
ATOM 572 C CA . ASP A 1 81 ? -19.108 -2.689 4.421 1.00 80.31 81 ASP A CA 1
ATOM 573 C C . ASP A 1 81 ? -17.794 -1.907 4.216 1.00 80.31 81 ASP A C 1
ATOM 575 O O . ASP A 1 81 ? -17.782 -0.670 4.257 1.00 80.31 81 ASP A O 1
ATOM 579 N N . PRO A 1 82 ? -16.667 -2.587 3.937 1.00 78.62 82 PRO A N 1
ATOM 580 C CA . PRO A 1 82 ? -15.398 -1.918 3.672 1.00 78.62 82 PRO A CA 1
ATOM 581 C C . PRO A 1 82 ? -15.428 -0.997 2.448 1.00 78.62 82 PRO A C 1
ATOM 583 O O . PRO A 1 82 ? -14.616 -0.073 2.375 1.00 78.62 82 PRO A O 1
ATOM 586 N N . CYS A 1 83 ? -16.340 -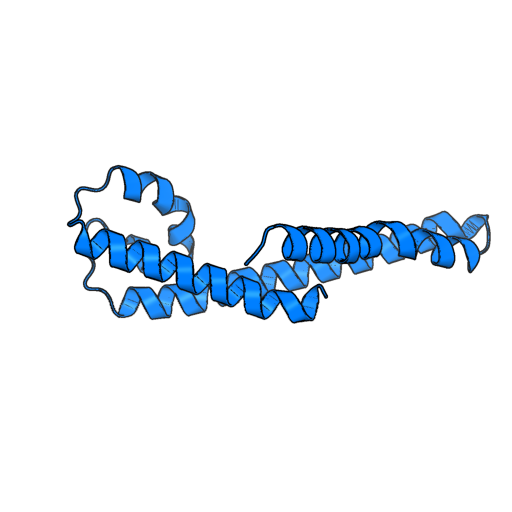1.216 1.495 1.00 79.38 83 CYS A N 1
ATOM 587 C CA . CYS A 1 83 ? -16.496 -0.343 0.330 1.00 79.38 83 CYS A CA 1
ATOM 588 C C . CYS A 1 83 ? -16.987 1.058 0.720 1.00 79.38 83 CYS A C 1
ATOM 590 O O . CYS A 1 83 ? -16.573 2.046 0.112 1.00 79.38 83 CYS A O 1
ATOM 592 N N . GLU A 1 84 ? -17.811 1.154 1.764 1.00 82.25 84 GLU A N 1
ATOM 593 C CA . GLU A 1 84 ? -18.354 2.421 2.264 1.00 82.25 84 GLU A CA 1
ATOM 594 C C . GLU A 1 84 ? -17.447 3.077 3.313 1.00 82.25 84 GLU A C 1
ATOM 596 O O . GLU A 1 84 ? -17.635 4.234 3.674 1.00 82.25 84 GLU A O 1
ATOM 601 N N . ALA A 1 85 ? -16.395 2.398 3.774 1.00 81.00 85 ALA A N 1
ATOM 602 C CA . ALA A 1 85 ? -15.471 2.944 4.766 1.00 81.00 85 ALA A CA 1
ATOM 603 C C . ALA A 1 85 ? -14.883 4.303 4.331 1.00 81.00 85 ALA A C 1
ATOM 605 O O . ALA A 1 85 ? -14.907 5.289 5.068 1.00 81.00 85 ALA A O 1
ATOM 606 N N . VAL A 1 86 ? -14.403 4.397 3.088 1.00 80.25 86 VAL A N 1
ATOM 607 C CA . VAL A 1 86 ? -13.761 5.623 2.584 1.00 80.25 86 VAL A CA 1
ATOM 608 C C . VAL A 1 86 ? -14.774 6.757 2.386 1.00 80.25 86 VAL A C 1
ATOM 610 O O . VAL A 1 86 ? -14.471 7.906 2.717 1.00 80.25 86 VAL A O 1
ATOM 613 N N . SER A 1 87 ? -15.978 6.452 1.888 1.00 81.06 87 SER A N 1
ATOM 614 C CA . SER A 1 87 ? -17.062 7.436 1.722 1.00 81.06 87 SER A CA 1
ATOM 615 C C . SER A 1 87 ? -17.587 7.932 3.075 1.00 81.06 87 SER A C 1
ATOM 617 O O . SER A 1 87 ? -18.078 9.059 3.168 1.00 81.06 87 SER A O 1
ATOM 619 N N . PHE A 1 88 ? -17.423 7.131 4.132 1.00 80.81 88 PHE A N 1
ATOM 620 C CA . PHE A 1 88 ? -17.899 7.430 5.475 1.00 80.81 88 PHE A CA 1
ATOM 621 C C . PHE A 1 88 ? -16.974 8.362 6.287 1.00 80.81 88 PHE A C 1
ATOM 623 O O . PHE A 1 88 ? -17.408 8.961 7.271 1.00 80.81 88 PHE A O 1
ATOM 630 N N . ILE A 1 89 ? -15.718 8.571 5.868 1.00 82.44 89 ILE A N 1
ATOM 631 C CA . ILE A 1 89 ? -14.737 9.411 6.593 1.00 82.44 89 ILE A CA 1
ATOM 632 C C . ILE A 1 89 ? -15.260 10.827 6.928 1.00 82.44 89 ILE A C 1
ATOM 634 O O . ILE A 1 89 ? -15.096 11.256 8.074 1.00 82.44 89 ILE A O 1
ATOM 638 N N . PRO A 1 90 ? -15.909 11.573 6.010 1.00 81.25 90 PRO A N 1
ATOM 639 C CA . PRO A 1 90 ? -16.460 12.892 6.328 1.00 81.25 90 PRO A CA 1
ATOM 640 C C . PRO A 1 90 ? -17.570 12.835 7.386 1.00 81.25 90 PRO A C 1
ATOM 642 O O . PRO A 1 90 ? -17.696 13.751 8.196 1.00 81.25 90 PRO A O 1
ATOM 645 N N . TYR A 1 91 ? -18.347 11.750 7.413 1.00 78.94 91 TYR A N 1
ATOM 646 C CA . TYR A 1 91 ? -19.425 11.548 8.381 1.00 78.94 91 TYR A CA 1
ATOM 647 C C . TYR A 1 91 ? -18.888 11.214 9.776 1.00 78.94 91 TYR A C 1
ATOM 649 O O . TYR A 1 91 ? -19.493 11.618 10.763 1.00 78.94 91 TYR A O 1
ATOM 657 N N . LEU A 1 92 ? -17.711 10.587 9.895 1.00 77.06 92 LEU A N 1
ATOM 658 C CA . LEU A 1 92 ? -17.059 10.363 11.198 1.00 77.06 92 LEU A CA 1
ATOM 659 C C . LEU A 1 92 ? -16.688 11.663 11.919 1.00 77.06 92 LEU A C 1
ATOM 661 O O . LEU A 1 92 ? -16.573 11.672 13.142 1.00 77.06 92 LEU A O 1
ATOM 665 N N . GLN A 1 93 ? -16.503 12.765 11.187 1.00 77.00 93 GLN A N 1
ATOM 666 C CA . GLN A 1 93 ? -16.192 14.062 11.793 1.00 77.00 93 GLN A CA 1
ATOM 667 C C . GLN A 1 93 ? -17.404 14.689 12.489 1.00 77.00 93 GLN A C 1
ATOM 669 O O . GLN A 1 93 ? -17.225 15.466 13.426 1.00 77.00 93 GLN A O 1
ATOM 674 N N . THR A 1 94 ? -18.613 14.368 12.023 1.00 79.81 94 THR A N 1
ATOM 675 C CA . THR A 1 94 ? -19.880 14.949 12.489 1.00 79.81 94 THR A CA 1
ATOM 676 C C . THR A 1 94 ? -20.759 13.952 13.243 1.00 79.81 94 THR A C 1
ATOM 678 O O . THR A 1 94 ? -21.754 14.358 13.841 1.00 79.81 94 THR A O 1
ATOM 681 N N . ALA A 1 95 ? -20.403 12.666 13.234 1.00 76.88 95 ALA A N 1
ATOM 682 C CA . ALA A 1 95 ? -21.107 11.619 13.955 1.00 76.88 95 ALA A CA 1
ATOM 683 C C . ALA A 1 95 ? -21.023 11.837 15.473 1.00 76.88 95 ALA A C 1
ATOM 685 O O . ALA A 1 95 ? -19.943 12.027 16.033 1.00 76.88 95 ALA A O 1
ATOM 686 N N . ASP A 1 96 ? -22.174 11.757 16.139 1.00 75.31 96 ASP A N 1
ATOM 687 C CA . ASP A 1 96 ? -22.276 11.811 17.597 1.00 75.31 96 ASP A CA 1
ATOM 688 C C . ASP A 1 96 ? -21.925 10.437 18.190 1.00 75.31 96 ASP A C 1
ATOM 690 O O . ASP A 1 96 ? -22.787 9.587 18.427 1.00 75.31 96 ASP A O 1
ATOM 694 N N . ILE A 1 97 ? -20.623 10.178 18.320 1.00 78.88 97 ILE A N 1
ATOM 695 C CA . ILE A 1 97 ? -20.065 8.935 18.863 1.00 78.88 97 ILE A CA 1
ATOM 696 C C . ILE A 1 97 ? -19.140 9.219 20.039 1.00 78.88 97 ILE A C 1
ATOM 698 O O . ILE A 1 97 ? -18.497 10.267 20.116 1.00 78.88 97 ILE A O 1
ATOM 702 N N . SER A 1 98 ? -19.051 8.260 20.964 1.00 83.06 98 SER A N 1
ATOM 703 C CA . SER A 1 98 ? -18.151 8.404 22.107 1.00 83.06 98 SER A CA 1
ATOM 704 C C . SER A 1 98 ? -16.691 8.537 21.636 1.00 83.06 98 SER A C 1
ATOM 706 O O . SER A 1 98 ? -16.298 7.860 20.679 1.00 83.06 98 SER A O 1
ATOM 708 N N . PRO A 1 99 ? -15.855 9.346 22.317 1.00 81.12 99 PRO A N 1
ATOM 709 C CA . PRO A 1 99 ? -14.442 9.497 21.960 1.00 81.12 99 PRO A CA 1
ATOM 710 C C . PRO A 1 99 ? -13.705 8.154 21.874 1.00 81.12 99 PRO A C 1
ATOM 712 O O . PRO A 1 99 ? -12.966 7.915 20.930 1.00 81.12 99 PRO A O 1
ATOM 715 N N . ALA A 1 100 ? -14.004 7.227 22.790 1.00 83.44 100 ALA A N 1
ATOM 716 C CA . ALA A 1 100 ? -13.404 5.896 22.798 1.00 83.44 100 ALA A CA 1
ATOM 717 C C . ALA A 1 100 ? -13.772 5.053 21.561 1.00 83.44 100 ALA A C 1
ATOM 719 O O . ALA A 1 100 ? -12.934 4.317 21.050 1.00 83.44 100 ALA A O 1
ATOM 720 N N . GLN A 1 101 ? -15.007 5.149 21.051 1.00 81.94 101 GLN A N 1
ATOM 721 C CA . GLN A 1 101 ? -15.391 4.456 19.812 1.00 81.94 101 GLN A CA 1
ATOM 722 C C . GLN A 1 101 ? -14.717 5.072 18.591 1.00 81.94 101 GLN A C 1
ATOM 724 O O . GLN A 1 101 ? -14.307 4.349 17.685 1.00 81.94 101 GLN A O 1
ATOM 729 N N . ARG A 1 102 ? -14.588 6.400 18.573 1.00 83.62 102 ARG A N 1
ATOM 730 C CA . ARG A 1 102 ? -13.885 7.104 17.506 1.00 83.62 102 ARG A CA 1
ATOM 731 C C . ARG A 1 102 ? -12.413 6.698 17.446 1.00 83.62 102 ARG A C 1
ATOM 733 O O . ARG A 1 102 ? -11.942 6.378 16.360 1.00 83.62 102 ARG A O 1
ATOM 740 N N . ASP A 1 103 ? -11.741 6.621 18.593 1.00 86.75 103 ASP A N 1
ATOM 741 C CA . ASP A 1 103 ? -10.343 6.185 18.679 1.00 86.75 103 ASP A CA 1
ATOM 742 C C . ASP A 1 103 ? -10.155 4.766 18.113 1.00 86.75 103 ASP A C 1
ATOM 744 O O . ASP A 1 103 ? -9.232 4.530 17.335 1.00 86.75 103 ASP A O 1
ATOM 748 N N . LEU A 1 104 ? -11.066 3.835 18.424 1.00 86.81 104 LEU A N 1
ATOM 749 C CA . LEU A 1 104 ? -11.025 2.462 17.897 1.00 86.81 104 LEU A CA 1
ATOM 750 C C . LEU A 1 104 ? -11.212 2.405 16.373 1.00 86.81 104 LEU A C 1
ATOM 752 O O . LEU A 1 104 ? -10.556 1.618 15.689 1.00 86.81 104 LEU A O 1
ATOM 756 N N . ILE A 1 105 ? -12.105 3.233 15.828 1.00 86.62 105 ILE A N 1
ATOM 757 C CA . ILE A 1 105 ? -12.329 3.318 14.381 1.00 86.62 105 ILE A CA 1
ATOM 758 C C . ILE A 1 105 ? -11.102 3.935 13.698 1.00 86.62 105 ILE A C 1
ATOM 760 O O . ILE A 1 105 ? -10.624 3.401 12.697 1.00 86.62 105 ILE A O 1
ATOM 764 N N . GLU A 1 106 ? -10.555 5.024 14.243 1.00 88.12 106 GLU A N 1
ATOM 765 C CA . GLU A 1 106 ? -9.331 5.652 13.732 1.00 88.12 106 GLU A CA 1
ATOM 766 C C . GLU A 1 106 ? -8.138 4.681 13.772 1.00 88.12 106 GLU A C 1
ATOM 768 O O . GLU A 1 106 ? -7.364 4.615 12.811 1.00 88.12 106 GLU A O 1
ATOM 773 N N . GLU A 1 107 ? -8.022 3.865 14.823 1.00 90.06 107 GLU A N 1
ATOM 774 C CA . GLU A 1 107 ? -7.025 2.796 14.918 1.00 90.06 107 GLU A CA 1
ATOM 775 C C . GLU A 1 107 ? -7.226 1.731 13.829 1.00 90.06 107 GLU A C 1
ATOM 777 O O . GLU A 1 107 ? -6.259 1.348 13.167 1.00 90.06 107 GLU A O 1
ATOM 782 N N . ALA A 1 108 ? -8.468 1.322 13.548 1.00 89.25 108 ALA A N 1
ATOM 783 C CA . ALA A 1 108 ? -8.772 0.385 12.465 1.00 89.25 108 ALA A CA 1
ATOM 784 C C . ALA A 1 108 ? -8.356 0.925 11.080 1.00 89.25 108 ALA A C 1
ATOM 786 O O . ALA A 1 108 ? -7.747 0.193 10.289 1.00 89.25 108 ALA A O 1
ATOM 787 N N . TYR A 1 109 ? -8.617 2.206 10.788 1.00 89.25 109 TYR A N 1
ATOM 788 C CA . TYR A 1 109 ? -8.141 2.851 9.554 1.00 89.25 109 TYR A CA 1
ATOM 789 C C . TYR A 1 109 ? -6.615 2.916 9.499 1.00 89.25 109 TYR A C 1
ATOM 791 O O . TYR A 1 109 ? -6.014 2.599 8.468 1.00 89.25 109 TYR A O 1
ATOM 799 N N . LYS A 1 110 ? -5.979 3.313 10.604 1.00 91.12 110 LYS A N 1
ATOM 800 C CA . LYS A 1 110 ? -4.522 3.429 10.699 1.00 91.12 110 LYS A CA 1
ATOM 801 C C . LYS A 1 110 ? -3.834 2.085 10.463 1.00 91.12 110 LYS A C 1
ATOM 803 O O . LYS A 1 110 ? -2.917 2.025 9.647 1.00 91.12 110 LYS A O 1
ATOM 808 N N . ASP A 1 111 ? -4.284 1.027 11.127 1.00 91.50 111 ASP A N 1
ATOM 809 C CA . ASP A 1 111 ? -3.744 -0.329 10.982 1.00 91.50 111 ASP A CA 1
ATOM 810 C C . ASP A 1 111 ? -3.865 -0.840 9.547 1.00 91.50 111 ASP A C 1
ATOM 812 O O . ASP A 1 111 ? -2.931 -1.427 8.992 1.00 91.50 111 ASP A O 1
ATOM 816 N N . THR A 1 112 ? -5.016 -0.583 8.928 1.00 91.19 112 THR A N 1
ATOM 817 C CA . THR A 1 112 ? -5.267 -0.950 7.535 1.00 91.19 112 THR A CA 1
ATOM 818 C C . THR A 1 112 ? -4.289 -0.231 6.603 1.00 91.19 112 THR A C 1
ATOM 820 O O . THR A 1 112 ? -3.619 -0.873 5.793 1.00 91.19 112 THR A O 1
ATOM 823 N N . MET A 1 113 ? -4.121 1.086 6.764 1.00 90.50 113 MET A N 1
ATOM 824 C CA . MET A 1 113 ? -3.185 1.878 5.955 1.00 90.50 113 MET A CA 1
ATOM 825 C C . MET A 1 113 ? -1.723 1.481 6.180 1.00 90.50 113 MET A C 1
ATOM 827 O O . MET A 1 113 ? -0.941 1.436 5.230 1.00 90.50 113 MET A O 1
ATOM 831 N N . GLN A 1 114 ? -1.341 1.153 7.416 1.00 92.38 114 GLN A N 1
ATOM 832 C CA . GLN A 1 114 ? -0.002 0.647 7.718 1.00 92.38 114 GLN A CA 1
ATOM 833 C C . GLN A 1 114 ? 0.254 -0.709 7.058 1.00 92.38 114 GLN A C 1
ATOM 835 O O . GLN A 1 114 ? 1.335 -0.924 6.513 1.00 92.38 114 GLN A O 1
ATOM 840 N N . THR A 1 115 ? -0.737 -1.600 7.057 1.00 91.88 115 THR A N 1
ATOM 841 C CA . THR A 1 115 ? -0.624 -2.919 6.419 1.00 91.88 115 THR A CA 1
ATOM 842 C C . THR A 1 115 ? -0.444 -2.781 4.909 1.00 91.88 115 THR A C 1
ATOM 844 O O . THR A 1 115 ? 0.481 -3.368 4.355 1.00 91.88 115 THR A O 1
ATOM 847 N N . ILE A 1 116 ? -1.239 -1.921 4.261 1.00 90.94 116 ILE A N 1
ATOM 848 C CA . ILE A 1 116 ? -1.083 -1.602 2.832 1.00 90.94 116 ILE A CA 1
ATOM 849 C C . ILE A 1 116 ? 0.315 -1.049 2.554 1.00 90.94 116 ILE A C 1
ATOM 851 O O . ILE A 1 116 ? 0.960 -1.463 1.595 1.00 90.94 116 ILE A O 1
ATOM 855 N N . TRP A 1 117 ? 0.815 -0.142 3.399 1.00 87.50 117 TRP A N 1
ATOM 856 C CA . TRP A 1 117 ? 2.170 0.381 3.245 1.00 87.50 117 TRP A CA 1
ATOM 857 C C . TRP A 1 117 ? 3.217 -0.737 3.300 1.00 87.50 117 TRP A C 1
ATOM 859 O O . TRP A 1 117 ? 4.079 -0.800 2.428 1.00 87.50 117 TRP A O 1
ATOM 869 N N . TYR A 1 118 ? 3.127 -1.649 4.272 1.00 88.81 118 TYR A N 1
ATOM 870 C CA . TYR A 1 118 ? 4.058 -2.773 4.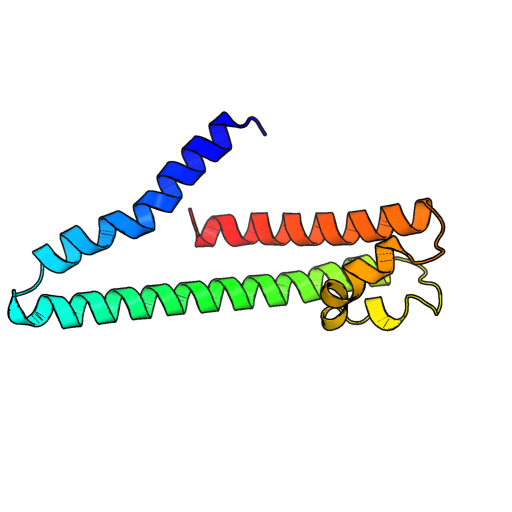382 1.00 88.81 118 TYR A CA 1
ATOM 871 C C . TYR A 1 118 ? 3.978 -3.745 3.206 1.00 88.81 118 TYR A C 1
ATOM 873 O O . TYR A 1 118 ? 5.016 -4.230 2.756 1.00 88.81 118 TYR A O 1
ATOM 881 N N . GLU A 1 119 ? 2.782 -3.998 2.684 1.00 88.12 119 GLU A N 1
ATOM 882 C CA . GLU A 1 119 ? 2.599 -4.854 1.515 1.00 88.12 119 GLU A CA 1
ATOM 883 C C . GLU A 1 119 ? 3.082 -4.208 0.221 1.00 88.12 119 GLU A C 1
ATOM 885 O O . GLU A 1 119 ? 3.592 -4.918 -0.636 1.00 88.12 119 GLU A O 1
ATOM 890 N N . LEU A 1 120 ? 2.975 -2.884 0.072 1.00 84.19 120 LEU A N 1
ATOM 891 C CA . LEU A 1 120 ? 3.414 -2.177 -1.134 1.00 84.19 120 LEU A CA 1
ATOM 892 C C . LEU A 1 120 ? 4.935 -1.991 -1.217 1.00 84.19 120 LEU A C 1
ATOM 894 O O . LEU A 1 120 ? 5.458 -1.869 -2.325 1.00 84.19 120 LEU A O 1
ATOM 898 N N . ILE A 1 121 ? 5.658 -2.006 -0.091 1.00 83.38 121 ILE A N 1
ATOM 899 C CA . ILE A 1 121 ? 7.131 -1.921 -0.069 1.00 83.38 121 ILE A CA 1
ATOM 900 C C . ILE A 1 121 ? 7.796 -2.931 -1.027 1.00 83.38 121 ILE A C 1
ATOM 902 O O . ILE A 1 121 ? 8.586 -2.491 -1.858 1.00 83.38 121 ILE A O 1
ATOM 906 N N . PRO A 1 122 ? 7.499 -4.246 -0.991 1.00 78.50 122 PRO A N 1
ATOM 907 C CA . PRO A 1 122 ? 8.110 -5.206 -1.914 1.00 78.50 122 PRO A CA 1
ATOM 908 C C . PRO A 1 122 ? 7.704 -5.026 -3.386 1.00 78.50 122 PRO A C 1
ATOM 910 O O . PRO A 1 122 ? 8.408 -5.529 -4.255 1.00 78.50 122 PRO A O 1
ATOM 913 N N . PHE A 1 123 ? 6.605 -4.324 -3.691 1.00 73.25 123 PHE A N 1
ATOM 914 C CA . PHE A 1 123 ? 6.204 -4.027 -5.076 1.00 73.25 123 PHE A CA 1
ATOM 915 C C . PHE A 1 123 ? 6.881 -2.774 -5.651 1.00 73.25 123 PHE A C 1
ATOM 917 O O . PHE A 1 123 ? 6.847 -2.576 -6.866 1.00 73.25 123 PHE A O 1
ATOM 924 N N . GLY A 1 124 ? 7.444 -1.908 -4.801 1.00 61.28 124 GLY A N 1
ATOM 925 C CA . GLY A 1 124 ? 7.894 -0.565 -5.182 1.00 61.28 124 GLY A CA 1
ATOM 926 C C . GLY A 1 124 ? 9.256 -0.124 -4.640 1.00 61.28 124 GLY A C 1
ATOM 927 O O . GLY A 1 124 ? 9.599 1.045 -4.826 1.00 61.28 124 GLY A O 1
ATOM 928 N N . ALA A 1 125 ? 10.010 -1.006 -3.980 1.00 47.72 125 ALA A N 1
ATOM 929 C CA . ALA A 1 125 ? 11.430 -0.810 -3.675 1.00 47.72 125 ALA A CA 1
ATOM 930 C C . ALA A 1 125 ? 12.325 -1.375 -4.786 1.00 47.72 125 ALA A C 1
ATOM 932 O O . ALA A 1 125 ? 11.997 -2.460 -5.316 1.00 47.72 125 ALA A O 1
#

Radius of gyration: 20.69 Å; chains: 1; bounding box: 46×23×59 Å

Sequence (125 aa):
MTASFQVIAGIGIGKIFSLPPIPMQASTASDDQGLAMGIMVAFRLFGALIGLAVGATTFSSIFAKRINGIALPASLALLEDPCEAVSFIPYLQTADISPAQRDLIEEAYKDTMQTIWYELIPFGA

Foldseek 3Di:
DDVVVVVVLCVVLVCVVVPPLPVQLVVDDVVCSVVSVVVVVVVVVVLVVVLVVVLLVLQQVQLLVLCVVADDDPVCPLSNGSVCLVVCVVVLVVDPDDPVSSVSNVVSNVVSVVVSVVVCVVSRD